Protein AF-A0A6B1CLN8-F1 (afdb_monomer)

Sequence (120 aa):
FGMDFLTSLALGEDPYQLGQISSQLGSARFSRDDEREADSFGVRYAIEAGYDPRGLLRFFEKLKKLEARRRSDLENLFASHPPTGERIRRIERLIDQYGASGGQRYQARFVRETAVLRRK

Mean predicted aligned error: 7.67 Å

Foldseek 3Di:
DVVQLVLCLVLVDDLQSLLVVLQVQLVDADDPVRVLVVLLVLLVVCVVVQHFSCVVLVVLVSVVVVCVVDCPRNVSNCVRPPSDPVSNVSSVVSCVVVVPPDGDNCVVVVCVVSVVVNPD

Structure (mmCIF, N/CA/C/O backbone):
data_AF-A0A6B1CLN8-F1
#
_entry.id   AF-A0A6B1CLN8-F1
#
loop_
_atom_site.group_PDB
_atom_site.id
_atom_site.type_symbol
_atom_site.label_atom_id
_atom_site.label_alt_id
_atom_site.label_comp_id
_atom_site.label_asym_id
_atom_site.label_entity_id
_atom_site.label_seq_id
_atom_site.pdbx_PDB_ins_code
_atom_site.Cartn_x
_atom_site.Cartn_y
_atom_site.Cartn_z
_atom_site.occupancy
_atom_site.B_iso_or_equiv
_atom_site.auth_seq_id
_atom_site.auth_comp_id
_atom_site.auth_asym_id
_atom_site.auth_atom_id
_atom_site.pdbx_PDB_model_num
ATOM 1 N N . PHE A 1 1 ? 5.750 -14.949 -0.152 1.00 51.25 1 PHE A N 1
ATOM 2 C CA . PHE A 1 1 ? 5.994 -13.981 -1.246 1.00 51.25 1 PHE A CA 1
ATOM 3 C C . PHE A 1 1 ? 5.870 -12.532 -0.768 1.00 51.25 1 PHE A C 1
ATOM 5 O O . PHE A 1 1 ? 6.898 -11.898 -0.591 1.00 51.25 1 PHE A O 1
ATOM 12 N N . GLY A 1 2 ? 4.674 -11.984 -0.496 1.00 62.78 2 GLY A N 1
ATOM 13 C CA . GLY A 1 2 ? 4.540 -10.565 -0.098 1.00 62.78 2 GLY A CA 1
ATOM 14 C C . GLY A 1 2 ? 5.017 -10.230 1.326 1.00 62.78 2 GLY A C 1
ATOM 15 O O . GLY A 1 2 ? 5.665 -9.211 1.548 1.00 62.78 2 GLY A O 1
ATOM 16 N N . MET A 1 3 ? 4.741 -11.105 2.298 1.00 71.31 3 MET A N 1
ATOM 17 C CA . MET A 1 3 ? 5.103 -10.867 3.705 1.00 71.31 3 MET A CA 1
ATOM 18 C C . MET A 1 3 ? 6.614 -10.884 3.948 1.00 71.31 3 MET A C 1
ATOM 20 O O . MET A 1 3 ? 7.099 -10.125 4.782 1.00 71.31 3 MET A O 1
ATOM 24 N N . A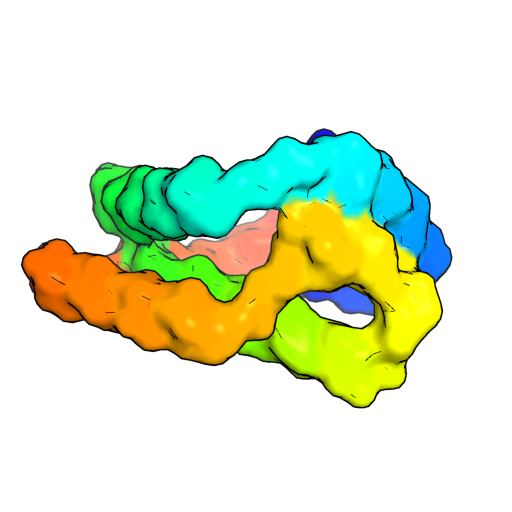SP A 1 4 ? 7.360 -11.686 3.192 1.00 68.25 4 ASP A N 1
ATOM 25 C CA . ASP A 1 4 ? 8.822 -11.778 3.289 1.00 68.25 4 ASP A CA 1
ATOM 26 C C . ASP A 1 4 ? 9.490 -10.480 2.799 1.00 68.25 4 ASP A C 1
ATOM 28 O O . ASP A 1 4 ? 10.430 -9.966 3.410 1.00 68.25 4 ASP A O 1
ATOM 32 N N . PHE A 1 5 ? 8.931 -9.872 1.748 1.00 72.19 5 PHE A N 1
ATOM 33 C CA . PHE A 1 5 ? 9.339 -8.550 1.276 1.00 72.19 5 PHE A CA 1
ATOM 34 C C . PHE A 1 5 ? 9.029 -7.446 2.300 1.00 72.19 5 PHE A C 1
ATOM 36 O O . PHE A 1 5 ? 9.876 -6.613 2.620 1.00 72.19 5 PHE A O 1
ATOM 43 N N . LEU A 1 6 ? 7.812 -7.439 2.855 1.00 72.06 6 LEU A N 1
ATOM 44 C CA . LEU A 1 6 ? 7.419 -6.453 3.869 1.00 72.06 6 LEU A CA 1
ATOM 45 C C . LEU A 1 6 ? 8.263 -6.571 5.138 1.00 72.06 6 LEU A C 1
ATOM 47 O O . LEU A 1 6 ? 8.613 -5.560 5.750 1.00 72.06 6 LEU A O 1
ATOM 51 N N . THR A 1 7 ? 8.603 -7.801 5.504 1.00 73.56 7 THR A N 1
ATOM 52 C CA . THR A 1 7 ? 9.483 -8.111 6.622 1.00 73.56 7 THR A CA 1
ATOM 53 C C . THR A 1 7 ? 10.873 -7.549 6.355 1.00 73.56 7 THR A C 1
ATOM 55 O O . THR A 1 7 ? 11.287 -6.647 7.075 1.00 73.56 7 THR A O 1
ATOM 58 N N . SER A 1 8 ? 11.555 -7.964 5.287 1.00 72.62 8 SER A N 1
ATOM 59 C CA . SER A 1 8 ? 12.910 -7.479 4.968 1.00 72.62 8 SER A CA 1
ATOM 60 C C . SER A 1 8 ? 12.988 -5.946 4.898 1.00 72.62 8 SER A C 1
ATOM 62 O O . SER A 1 8 ? 13.864 -5.330 5.516 1.00 72.62 8 SER A O 1
ATOM 64 N N . LEU A 1 9 ? 11.996 -5.297 4.275 1.00 71.56 9 LEU A N 1
ATOM 65 C CA . LEU A 1 9 ? 11.869 -3.840 4.264 1.00 71.56 9 LEU A CA 1
ATOM 66 C C . LEU A 1 9 ? 11.783 -3.252 5.680 1.00 71.56 9 LEU A C 1
ATOM 68 O O . LEU A 1 9 ? 12.380 -2.214 5.974 1.00 71.56 9 LEU A O 1
ATOM 72 N N . ALA A 1 10 ? 10.996 -3.857 6.562 1.00 73.56 10 ALA A N 1
ATOM 73 C CA . ALA A 1 10 ? 10.722 -3.343 7.895 1.00 73.56 10 ALA A CA 1
ATOM 74 C C . ALA A 1 10 ? 11.851 -3.550 8.913 1.00 73.56 10 ALA A C 1
ATOM 76 O O . ALA A 1 10 ? 11.915 -2.811 9.905 1.00 73.56 10 ALA A O 1
ATOM 77 N N . LEU A 1 11 ? 12.726 -4.524 8.686 1.00 75.25 11 LEU A N 1
ATOM 78 C CA . LEU A 1 11 ? 13.880 -4.790 9.546 1.00 75.25 11 LEU A CA 1
ATOM 79 C C . LEU A 1 11 ? 15.156 -4.142 9.011 1.00 75.25 11 LEU A C 1
ATOM 81 O O . LEU A 1 11 ? 16.078 -3.931 9.789 1.00 75.25 11 LEU A O 1
ATOM 85 N N . GLY A 1 12 ? 15.169 -3.740 7.736 1.00 67.44 12 GLY A N 1
ATOM 86 C CA . GLY A 1 12 ? 16.358 -3.178 7.100 1.00 67.44 12 GLY A CA 1
ATOM 87 C C . GLY A 1 12 ? 17.426 -4.241 6.851 1.00 67.44 12 GLY A C 1
ATOM 88 O O . GLY A 1 12 ? 18.601 -3.952 7.048 1.00 67.44 12 GLY A O 1
ATOM 89 N N . GLU A 1 13 ? 17.001 -5.455 6.482 1.00 66.94 13 GLU A N 1
ATOM 90 C CA . GLU A 1 13 ? 17.886 -6.612 6.284 1.00 66.94 13 GLU A CA 1
ATOM 91 C C . GLU A 1 13 ? 18.814 -6.480 5.065 1.00 66.94 13 GLU A C 1
ATOM 93 O O . GLU A 1 13 ? 18.710 -5.541 4.268 1.00 66.94 13 GLU A O 1
ATOM 98 N N . ASP A 1 14 ? 19.722 -7.457 4.948 1.00 64.00 14 ASP A N 1
ATOM 99 C CA . ASP A 1 14 ? 20.753 -7.578 3.920 1.00 64.00 14 ASP A CA 1
ATOM 100 C C . ASP A 1 14 ? 20.189 -7.360 2.492 1.00 64.00 14 ASP A C 1
ATOM 102 O O . ASP A 1 14 ? 19.274 -8.074 2.058 1.00 64.00 14 ASP A O 1
ATOM 106 N N . PRO A 1 15 ? 20.750 -6.402 1.733 1.00 60.59 15 PRO A N 1
ATOM 107 C CA . PRO A 1 15 ? 20.416 -6.134 0.335 1.00 60.59 15 PRO A CA 1
ATOM 108 C C . PRO A 1 15 ? 20.376 -7.372 -0.575 1.00 60.59 15 PRO A C 1
ATOM 110 O O . PRO A 1 15 ? 19.574 -7.412 -1.509 1.00 60.59 15 PRO A O 1
ATOM 113 N N . TYR A 1 16 ? 21.179 -8.402 -0.293 1.00 64.19 16 TYR A N 1
ATOM 114 C CA . TYR A 1 16 ? 21.194 -9.637 -1.079 1.00 64.19 16 TYR A CA 1
ATOM 115 C C . TYR A 1 16 ? 19.869 -10.416 -0.994 1.00 64.19 16 TYR A C 1
ATOM 117 O O . TYR A 1 16 ? 19.375 -10.930 -2.000 1.00 64.19 16 TYR A O 1
ATOM 125 N N . GLN A 1 17 ? 19.240 -10.460 0.186 1.00 67.06 17 GLN A N 1
ATOM 126 C CA . GLN A 1 17 ? 17.947 -11.131 0.369 1.00 67.06 17 GLN A CA 1
ATOM 127 C C . GLN A 1 17 ? 16.804 -10.349 -0.288 1.00 67.06 17 GLN A C 1
ATOM 129 O O . GLN A 1 17 ? 15.922 -10.941 -0.916 1.00 67.06 17 GLN A O 1
ATOM 134 N N . LEU A 1 18 ? 16.861 -9.013 -0.219 1.00 68.62 18 LEU A N 1
ATOM 135 C CA . LEU A 1 18 ? 15.946 -8.137 -0.954 1.00 68.62 18 LEU A CA 1
ATOM 136 C C . LEU A 1 18 ? 16.041 -8.368 -2.471 1.00 68.62 18 LEU A C 1
ATOM 138 O O . LEU A 1 18 ? 15.006 -8.391 -3.135 1.00 68.62 18 LEU A O 1
ATOM 142 N N . GLY A 1 19 ? 17.246 -8.614 -2.996 1.00 69.31 19 GLY A N 1
ATOM 143 C CA . GLY A 1 19 ? 17.495 -8.945 -4.403 1.00 69.31 19 GLY A CA 1
ATOM 144 C C . GLY A 1 19 ? 16.859 -10.254 -4.880 1.00 69.31 19 GLY A C 1
ATOM 145 O O . GLY A 1 19 ? 16.297 -10.329 -5.973 1.00 69.31 19 GLY A O 1
ATOM 146 N N . GLN A 1 20 ? 16.884 -11.304 -4.059 1.00 69.56 20 GLN A N 1
ATOM 147 C CA . GLN A 1 20 ? 16.256 -12.574 -4.438 1.00 69.56 20 GLN A CA 1
ATOM 148 C C . GLN A 1 20 ? 14.727 -12.463 -4.471 1.00 69.56 20 GLN A C 1
ATOM 150 O O . GLN A 1 20 ? 14.091 -12.926 -5.419 1.00 69.56 20 GLN A O 1
ATOM 155 N N . ILE A 1 21 ? 14.131 -11.792 -3.484 1.00 68.38 21 ILE A N 1
ATOM 156 C CA . ILE A 1 21 ? 12.679 -11.576 -3.432 1.00 68.38 21 ILE A CA 1
ATOM 157 C C . ILE A 1 21 ? 12.234 -10.632 -4.561 1.00 68.38 21 ILE A C 1
ATOM 159 O O . ILE A 1 21 ? 11.210 -10.878 -5.202 1.00 68.38 21 ILE A O 1
ATOM 163 N N . SER A 1 22 ? 13.024 -9.592 -4.856 1.00 64.31 22 SER A N 1
ATOM 164 C CA . SER A 1 22 ? 12.760 -8.654 -5.954 1.00 64.31 22 SER A CA 1
ATOM 165 C C . SER A 1 22 ? 12.785 -9.349 -7.317 1.00 64.31 22 SER A C 1
ATOM 167 O O . SER A 1 22 ? 11.932 -9.060 -8.150 1.00 64.31 22 SER A O 1
ATOM 169 N N . SE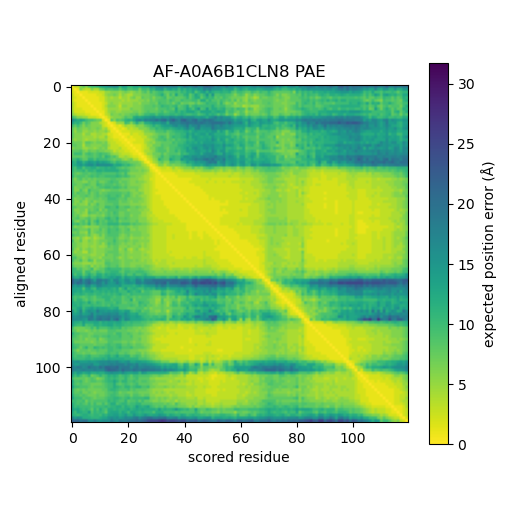R A 1 23 ? 13.693 -10.308 -7.531 1.00 68.50 23 SER A N 1
ATOM 170 C CA . SER A 1 23 ? 13.764 -11.086 -8.776 1.00 68.50 23 SER A CA 1
ATOM 171 C C . SER A 1 23 ? 12.517 -11.947 -9.017 1.00 68.50 23 SER A C 1
ATOM 173 O O . SER A 1 23 ? 12.022 -12.019 -10.141 1.00 68.50 23 SER A O 1
ATOM 175 N N . GLN A 1 24 ? 11.955 -12.539 -7.957 1.00 66.44 24 GLN A N 1
ATOM 176 C CA . GLN A 1 24 ? 10.730 -13.336 -8.049 1.00 66.44 24 GLN A CA 1
ATOM 177 C C . GLN A 1 24 ? 9.515 -12.446 -8.321 1.00 66.44 24 GLN A C 1
ATOM 179 O O . GLN A 1 24 ? 8.706 -12.762 -9.191 1.00 66.44 24 GLN A O 1
ATOM 184 N N . LEU A 1 25 ? 9.414 -11.301 -7.638 1.00 65.12 25 LEU A N 1
ATOM 185 C CA . LEU A 1 25 ? 8.330 -10.336 -7.845 1.00 65.12 25 LEU A CA 1
ATOM 186 C C . LEU A 1 25 ? 8.410 -9.645 -9.214 1.00 65.12 25 LEU A C 1
ATOM 188 O O . LEU A 1 25 ? 7.386 -9.454 -9.857 1.00 65.12 25 LEU A O 1
ATOM 192 N N . GLY A 1 26 ? 9.615 -9.327 -9.692 1.00 63.81 26 GLY A N 1
ATOM 193 C CA . GLY A 1 26 ? 9.838 -8.689 -10.992 1.00 63.81 26 GLY A CA 1
ATOM 194 C C . GLY A 1 26 ? 9.569 -9.594 -12.200 1.00 63.81 26 GLY A C 1
ATOM 195 O O . GLY A 1 26 ? 9.499 -9.123 -13.331 1.00 63.81 26 GLY A O 1
ATOM 196 N N . SER A 1 27 ? 9.403 -10.902 -11.989 1.00 62.22 27 SER A N 1
ATOM 197 C CA . SER A 1 27 ? 8.995 -11.820 -13.059 1.00 62.22 27 SER A CA 1
ATOM 198 C C . SER A 1 27 ? 7.502 -11.708 -13.406 1.00 62.22 27 SER A C 1
ATOM 200 O O . SER A 1 27 ? 7.097 -12.073 -14.511 1.00 62.22 27 SER A O 1
ATOM 202 N N . ALA A 1 28 ? 6.688 -11.158 -12.497 1.00 62.78 28 ALA A N 1
ATOM 203 C CA . ALA A 1 28 ? 5.270 -10.915 -12.715 1.00 62.78 28 ALA A CA 1
ATOM 204 C C . ALA A 1 28 ? 5.062 -9.511 -13.308 1.00 62.78 28 ALA A C 1
ATOM 206 O O . ALA A 1 28 ? 5.302 -8.496 -12.656 1.00 62.78 28 ALA A O 1
ATOM 207 N N . ARG A 1 29 ? 4.619 -9.442 -14.568 1.00 63.19 29 ARG A N 1
ATOM 208 C CA . ARG A 1 29 ? 4.265 -8.175 -15.223 1.00 63.19 29 ARG A CA 1
ATOM 209 C C . ARG A 1 29 ? 2.800 -7.859 -14.961 1.00 63.19 29 ARG A C 1
ATOM 211 O O . ARG A 1 29 ? 1.932 -8.518 -15.523 1.00 63.19 29 ARG A O 1
ATOM 218 N N . PHE A 1 30 ? 2.542 -6.841 -14.151 1.00 73.69 30 PHE A N 1
ATOM 219 C CA . PHE A 1 30 ? 1.198 -6.307 -13.939 1.00 73.69 30 PHE A CA 1
ATOM 220 C C . PHE A 1 30 ? 0.971 -5.074 -14.811 1.00 73.69 30 PHE A C 1
ATOM 222 O O . PHE A 1 30 ? 1.900 -4.315 -15.103 1.00 73.69 30 PHE A O 1
ATOM 229 N N . SER A 1 31 ? -0.266 -4.875 -15.256 1.00 81.00 31 SER A N 1
ATOM 230 C CA . SER A 1 31 ? -0.646 -3.654 -15.953 1.00 81.00 31 SER A CA 1
ATOM 231 C C . SER A 1 31 ? -0.770 -2.486 -14.968 1.00 81.00 31 SER A C 1
ATOM 233 O O . SER A 1 31 ? -0.944 -2.662 -13.762 1.00 81.00 31 SER A O 1
ATOM 235 N N . ARG A 1 32 ? -0.730 -1.254 -15.488 1.00 79.69 32 ARG A N 1
ATOM 236 C CA . ARG A 1 32 ? -0.974 -0.050 -14.673 1.00 79.69 32 ARG A CA 1
ATOM 237 C C . ARG A 1 32 ? -2.374 -0.042 -14.057 1.00 79.69 32 ARG A C 1
ATOM 239 O O . ARG A 1 32 ? -2.571 0.600 -13.030 1.00 79.69 32 ARG A O 1
ATOM 246 N N . ASP A 1 33 ? -3.336 -0.704 -14.692 1.00 83.75 33 ASP A N 1
ATOM 247 C CA . ASP A 1 33 ? -4.700 -0.796 -14.179 1.00 83.75 33 ASP A CA 1
ATOM 248 C C . ASP A 1 33 ? -4.789 -1.787 -13.017 1.00 83.75 33 ASP A C 1
ATOM 250 O O . ASP A 1 33 ? -5.390 -1.445 -11.999 1.00 83.75 33 ASP A O 1
ATOM 254 N N . ASP A 1 34 ? -4.070 -2.912 -13.089 1.00 86.25 34 ASP A N 1
ATOM 255 C CA . ASP A 1 34 ? -3.967 -3.870 -11.978 1.00 86.25 34 ASP A CA 1
ATOM 256 C C . ASP A 1 34 ? -3.357 -3.206 -10.733 1.00 86.25 34 ASP A C 1
ATOM 258 O O . ASP A 1 34 ? -3.846 -3.375 -9.617 1.00 86.25 34 ASP A O 1
ATOM 262 N N . GLU A 1 35 ? -2.313 -2.387 -10.908 1.00 83.56 35 GLU A N 1
ATOM 263 C CA . GLU A 1 35 ? -1.704 -1.650 -9.793 1.00 83.56 35 GLU A CA 1
ATOM 264 C C . GLU A 1 35 ? -2.667 -0.635 -9.166 1.00 83.56 35 GLU A C 1
ATOM 266 O O . GLU A 1 35 ? -2.724 -0.498 -7.942 1.00 83.56 35 GLU A O 1
ATOM 271 N N . ARG A 1 36 ? -3.440 0.079 -9.994 1.00 86.94 36 ARG A N 1
ATOM 272 C CA . ARG A 1 36 ? -4.425 1.070 -9.534 1.00 86.94 36 ARG A CA 1
ATOM 273 C C . ARG A 1 36 ? -5.569 0.423 -8.775 1.00 86.94 36 ARG A C 1
ATOM 275 O O . ARG A 1 36 ? -6.064 1.026 -7.818 1.00 86.94 36 ARG A O 1
ATOM 282 N N . GLU A 1 37 ? -6.009 -0.743 -9.232 1.00 90.44 37 GLU A N 1
ATOM 283 C CA . GLU A 1 37 ? -7.037 -1.541 -8.582 1.00 90.44 37 GLU A CA 1
ATOM 284 C C . GLU A 1 37 ? -6.522 -2.091 -7.247 1.00 90.44 37 GLU A C 1
ATOM 286 O O . GLU A 1 37 ? -7.173 -1.907 -6.215 1.00 90.44 37 GLU A O 1
ATOM 291 N N . ALA A 1 38 ? -5.308 -2.648 -7.232 1.00 89.12 38 ALA A N 1
ATOM 292 C CA . ALA A 1 38 ? -4.655 -3.123 -6.017 1.00 89.12 38 ALA A CA 1
ATOM 293 C C . ALA A 1 38 ? -4.482 -2.008 -4.971 1.00 89.12 38 ALA A C 1
ATOM 295 O O . ALA A 1 38 ? -4.777 -2.222 -3.796 1.00 89.12 38 ALA A O 1
ATOM 296 N N . ASP A 1 39 ? -4.071 -0.802 -5.380 1.00 90.50 39 ASP A N 1
ATOM 297 C CA . ASP A 1 39 ? -3.962 0.353 -4.479 1.00 90.50 39 ASP A CA 1
ATOM 298 C C . ASP A 1 39 ? -5.330 0.756 -3.905 1.00 90.50 39 ASP A C 1
ATOM 300 O O . ASP A 1 39 ? -5.454 1.036 -2.710 1.00 90.50 39 ASP A O 1
ATOM 304 N N . SER A 1 40 ? -6.373 0.756 -4.741 1.00 93.06 40 SER A N 1
ATOM 305 C CA . SER A 1 40 ? -7.742 1.073 -4.324 1.00 93.06 40 SER A CA 1
ATOM 306 C C . SER A 1 40 ? -8.285 0.080 -3.302 1.00 93.06 40 SER A C 1
ATOM 308 O O . SER A 1 40 ? -8.796 0.498 -2.258 1.00 93.06 40 SER A O 1
ATOM 310 N N . PHE A 1 41 ? -8.143 -1.220 -3.562 1.00 94.75 41 PHE A N 1
ATOM 311 C CA . PHE A 1 41 ? -8.550 -2.251 -2.613 1.00 94.75 41 PHE A CA 1
ATOM 312 C C . PHE A 1 41 ? -7.676 -2.259 -1.361 1.00 94.75 41 PHE A C 1
ATOM 314 O O . PHE A 1 41 ? -8.203 -2.396 -0.263 1.00 94.75 41 PHE A O 1
ATOM 321 N N . GLY A 1 42 ? -6.368 -2.027 -1.486 1.00 92.00 42 GLY A N 1
ATOM 322 C CA . GLY A 1 42 ? -5.457 -1.938 -0.346 1.00 92.00 42 GLY A CA 1
ATOM 323 C C . GLY A 1 42 ? -5.855 -0.840 0.645 1.00 92.00 42 GLY A C 1
ATOM 324 O O . GLY A 1 42 ? -5.899 -1.089 1.851 1.00 92.00 42 GLY A O 1
ATOM 325 N N . VAL A 1 43 ? -6.207 0.354 0.150 1.00 93.56 43 VAL A N 1
ATOM 326 C CA . VAL A 1 43 ? -6.730 1.445 0.994 1.00 93.56 43 VAL A CA 1
ATOM 327 C C . VAL A 1 43 ? -8.044 1.038 1.653 1.00 93.56 43 VAL A C 1
ATOM 329 O O . VAL A 1 43 ? -8.191 1.189 2.866 1.00 93.56 43 VAL A O 1
ATOM 332 N N . ARG A 1 44 ? -8.980 0.491 0.872 1.00 93.25 44 ARG A N 1
ATOM 333 C CA . ARG A 1 44 ? -10.291 0.069 1.370 1.00 93.25 44 ARG A CA 1
ATOM 334 C C . ARG A 1 44 ? -10.169 -0.982 2.477 1.00 93.25 44 ARG A C 1
ATOM 336 O O . ARG A 1 44 ? -10.739 -0.796 3.546 1.00 93.25 44 ARG A O 1
ATOM 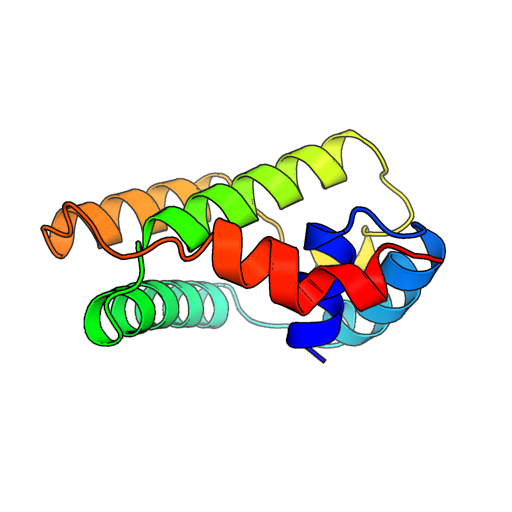343 N N . TYR A 1 45 ? -9.380 -2.031 2.261 1.00 94.81 45 TYR A N 1
ATOM 344 C CA . TYR A 1 45 ? -9.180 -3.098 3.242 1.00 94.81 45 TYR A CA 1
ATOM 345 C C . TYR A 1 45 ? -8.489 -2.600 4.507 1.00 94.81 45 TYR A C 1
ATOM 347 O O . TYR A 1 45 ? -8.852 -3.025 5.601 1.00 94.81 45 TYR A O 1
ATOM 355 N N . ALA A 1 46 ? -7.524 -1.681 4.390 1.00 93.81 46 ALA A N 1
ATOM 356 C CA . ALA A 1 46 ? -6.899 -1.079 5.563 1.00 93.81 46 ALA A CA 1
ATOM 357 C C . ALA A 1 46 ? -7.935 -0.348 6.430 1.00 93.81 46 ALA A C 1
ATOM 359 O O . ALA A 1 46 ? -7.960 -0.551 7.642 1.00 93.81 46 ALA A O 1
ATOM 360 N N . ILE A 1 47 ? -8.815 0.439 5.805 1.00 93.25 47 ILE A N 1
ATOM 361 C CA . ILE A 1 47 ? -9.892 1.161 6.494 1.00 93.25 47 ILE A CA 1
ATOM 362 C C . ILE A 1 47 ? -10.874 0.180 7.141 1.00 93.25 47 ILE A C 1
ATOM 364 O O . ILE A 1 47 ? -11.134 0.282 8.339 1.00 93.25 47 ILE A O 1
ATOM 368 N N . GLU A 1 48 ? -11.390 -0.784 6.374 1.00 92.62 48 GLU A N 1
ATOM 369 C CA . GLU A 1 48 ? -12.382 -1.760 6.848 1.00 92.62 48 GLU A CA 1
ATOM 370 C C . GLU A 1 48 ? -11.848 -2.617 8.007 1.00 92.62 48 GLU A C 1
ATOM 372 O O . GLU A 1 48 ? -12.588 -2.942 8.933 1.00 92.62 48 GLU A O 1
ATOM 377 N N . ALA A 1 49 ? -10.550 -2.928 8.009 1.00 93.62 49 ALA A N 1
ATOM 378 C CA . ALA A 1 49 ? -9.895 -3.667 9.086 1.00 93.62 49 ALA A CA 1
ATOM 379 C C . ALA A 1 49 ? -9.422 -2.781 10.263 1.00 93.62 49 ALA A C 1
ATOM 381 O O . ALA A 1 49 ? -8.793 -3.285 11.195 1.00 93.62 49 ALA A O 1
ATOM 382 N N . GLY A 1 50 ? -9.699 -1.471 10.249 1.00 93.19 50 GLY A N 1
ATOM 383 C CA . GLY A 1 50 ? -9.354 -0.541 11.332 1.00 93.19 50 GLY A CA 1
ATOM 384 C C . GLY A 1 50 ? -7.876 -0.128 11.393 1.00 93.19 50 GLY A C 1
ATOM 385 O O . GLY A 1 50 ? -7.427 0.438 12.398 1.00 93.19 50 GLY A O 1
ATOM 386 N N . TYR A 1 51 ? -7.104 -0.392 10.338 1.00 93.62 51 TYR A N 1
ATOM 387 C CA . TYR A 1 51 ? -5.724 0.069 10.189 1.00 93.62 51 TYR A CA 1
ATOM 388 C C . TYR A 1 51 ? -5.667 1.505 9.659 1.00 93.62 51 TYR A C 1
ATOM 390 O O . TYR A 1 51 ? -6.554 1.968 8.953 1.00 93.62 51 TYR A O 1
ATOM 398 N N . ASP A 1 52 ? -4.581 2.220 9.969 1.00 93.75 52 ASP A N 1
ATOM 399 C CA . ASP A 1 52 ? -4.308 3.531 9.362 1.00 93.75 52 ASP A CA 1
ATOM 400 C C . ASP A 1 52 ? -3.953 3.367 7.867 1.00 93.75 52 ASP A C 1
ATOM 402 O O . ASP A 1 52 ? -2.856 2.872 7.565 1.00 93.75 52 ASP A O 1
ATOM 406 N N . PRO A 1 53 ? -4.801 3.821 6.919 1.00 93.62 53 PRO A N 1
ATOM 407 C CA . PRO A 1 53 ? -4.558 3.628 5.488 1.00 93.62 53 PRO A CA 1
ATOM 408 C C . PRO A 1 53 ? -3.350 4.422 4.977 1.00 93.62 53 PRO A C 1
ATOM 410 O O . PRO A 1 53 ? -2.755 4.067 3.958 1.00 93.62 53 PRO A O 1
ATOM 413 N N . ARG A 1 54 ? -2.884 5.433 5.730 1.00 92.12 54 ARG A N 1
ATOM 414 C CA . ARG A 1 54 ? -1.631 6.152 5.432 1.00 92.12 54 ARG A CA 1
ATOM 415 C C . ARG A 1 54 ? -0.400 5.250 5.576 1.00 92.12 54 ARG A C 1
ATOM 417 O O . ARG A 1 54 ? 0.706 5.649 5.214 1.00 92.12 54 ARG A O 1
ATOM 424 N N . GLY A 1 55 ? -0.557 4.024 6.085 1.00 90.44 55 GLY A N 1
ATOM 425 C CA . GLY A 1 55 ? 0.468 2.982 6.024 1.00 90.44 55 GLY A CA 1
ATOM 426 C C . GLY A 1 55 ? 0.956 2.707 4.604 1.00 90.44 55 GLY A C 1
ATOM 427 O O . GLY A 1 55 ? 2.164 2.573 4.410 1.00 90.44 55 GLY A O 1
ATOM 428 N N . LEU A 1 56 ? 0.050 2.715 3.622 1.00 88.69 56 LEU A N 1
ATOM 429 C CA . LEU A 1 56 ? 0.397 2.466 2.226 1.00 88.69 56 LEU A CA 1
ATOM 430 C C . LEU A 1 56 ? 1.231 3.616 1.629 1.00 88.69 56 LEU A C 1
ATOM 432 O O . LEU A 1 56 ? 2.213 3.363 0.935 1.00 88.69 56 LEU A O 1
ATOM 436 N N . LEU A 1 57 ? 0.935 4.872 1.994 1.00 89.56 57 LEU A N 1
ATOM 437 C CA . LEU A 1 57 ? 1.758 6.034 1.621 1.00 89.56 57 LEU A CA 1
ATOM 438 C C . LEU A 1 57 ? 3.190 5.903 2.146 1.00 89.56 57 LEU A C 1
ATOM 440 O O . LEU A 1 57 ? 4.151 5.971 1.381 1.00 89.56 57 LEU A O 1
ATOM 444 N N . ARG A 1 58 ? 3.337 5.629 3.449 1.00 88.44 58 ARG A N 1
ATOM 445 C CA . ARG A 1 58 ? 4.654 5.457 4.086 1.00 88.44 58 ARG A CA 1
ATOM 446 C C . ARG A 1 58 ? 5.455 4.316 3.463 1.00 88.44 58 ARG A C 1
ATOM 448 O O . ARG A 1 58 ? 6.681 4.393 3.390 1.00 88.44 58 ARG A O 1
ATOM 455 N N . PHE A 1 59 ? 4.776 3.253 3.040 1.00 85.94 59 PHE A N 1
ATOM 456 C CA . PHE A 1 59 ? 5.400 2.144 2.331 1.00 85.94 59 PHE A CA 1
ATOM 457 C C . PHE A 1 59 ? 5.998 2.604 0.992 1.00 85.94 59 PHE A C 1
ATOM 459 O O . PHE A 1 59 ? 7.200 2.425 0.785 1.00 85.94 59 PHE A O 1
ATOM 466 N N . PHE A 1 60 ? 5.223 3.281 0.137 1.00 85.38 60 PHE A N 1
ATOM 467 C CA . PHE A 1 60 ? 5.726 3.797 -1.143 1.00 85.38 60 PHE A CA 1
ATOM 468 C C . PHE A 1 60 ? 6.831 4.845 -0.981 1.00 85.38 60 PHE A C 1
ATOM 470 O O . PHE A 1 60 ? 7.818 4.819 -1.716 1.00 85.38 60 PHE A O 1
ATOM 477 N N . GLU A 1 61 ? 6.736 5.726 0.015 1.00 85.31 61 GLU A N 1
ATOM 478 C CA . GLU A 1 61 ? 7.817 6.663 0.341 1.00 85.31 61 GLU A CA 1
ATOM 479 C C . GLU A 1 61 ? 9.113 5.944 0.727 1.00 85.31 61 GLU A C 1
ATOM 481 O O . GLU A 1 61 ? 10.208 6.382 0.363 1.00 85.31 61 GLU A O 1
ATOM 486 N N . LYS A 1 62 ? 9.008 4.837 1.472 1.00 80.50 62 LYS A N 1
ATOM 487 C CA . LYS A 1 62 ? 10.167 4.032 1.857 1.00 80.50 62 LYS A CA 1
ATOM 488 C C . LYS A 1 62 ? 10.779 3.328 0.648 1.00 80.50 62 LYS A C 1
ATOM 490 O O . LYS A 1 62 ? 12.001 3.338 0.527 1.00 80.50 62 LYS A O 1
ATOM 495 N N . LEU A 1 63 ? 9.960 2.803 -0.267 1.00 77.00 63 LEU A N 1
ATOM 496 C CA . LEU A 1 63 ? 10.432 2.239 -1.536 1.00 77.00 63 LEU A CA 1
ATOM 497 C C . LEU A 1 63 ? 11.167 3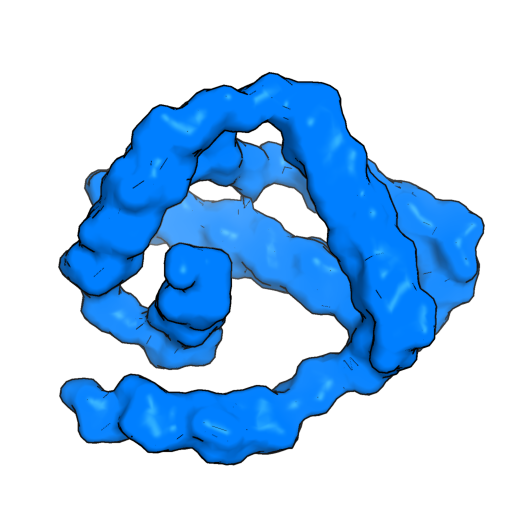.279 -2.389 1.00 77.00 63 LEU A C 1
ATOM 499 O O . LEU A 1 63 ? 12.298 3.034 -2.796 1.00 77.00 63 LEU A O 1
ATOM 503 N N . LYS A 1 64 ? 10.593 4.475 -2.556 1.00 78.31 64 LYS A N 1
ATOM 504 C CA . LYS A 1 64 ? 11.232 5.587 -3.278 1.00 78.31 64 LYS A CA 1
ATOM 505 C C . LYS A 1 64 ? 12.585 5.983 -2.667 1.00 78.31 64 LYS A C 1
ATOM 507 O O . LYS A 1 64 ? 13.537 6.298 -3.375 1.00 78.31 64 LYS A O 1
ATOM 512 N N . LYS A 1 65 ? 12.703 5.958 -1.333 1.00 78.50 65 LYS A N 1
ATOM 513 C CA . LYS A 1 65 ? 13.980 6.209 -0.636 1.00 78.50 65 LYS A CA 1
ATOM 514 C C . LYS A 1 65 ? 15.007 5.098 -0.862 1.00 78.50 65 LYS A C 1
ATOM 516 O O . LYS A 1 65 ? 16.201 5.389 -0.858 1.00 78.50 65 LYS A O 1
ATOM 521 N N . LEU A 1 66 ? 14.569 3.849 -1.013 1.00 72.81 66 LEU A N 1
ATOM 522 C CA . LEU A 1 66 ? 15.456 2.724 -1.308 1.00 72.81 66 LEU A CA 1
ATOM 523 C C . LEU A 1 66 ? 15.961 2.759 -2.750 1.00 72.81 66 LEU A C 1
ATOM 525 O O . LEU A 1 66 ? 17.162 2.602 -2.955 1.00 72.81 66 LEU A O 1
ATOM 529 N N . 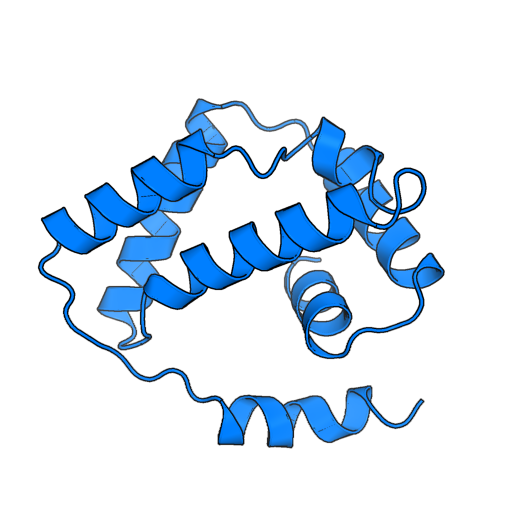GLU A 1 67 ? 15.084 3.066 -3.708 1.00 69.75 67 GLU A N 1
ATOM 530 C CA . GLU A 1 67 ? 15.436 3.291 -5.117 1.00 69.75 67 GLU A CA 1
ATOM 531 C C . GLU A 1 67 ? 16.557 4.329 -5.261 1.00 69.75 67 GLU A C 1
ATOM 533 O O . GLU A 1 67 ? 17.565 4.089 -5.922 1.00 69.75 67 GLU A O 1
ATOM 538 N N . ALA A 1 68 ? 16.440 5.456 -4.553 1.00 70.06 68 ALA A N 1
ATOM 539 C CA . ALA A 1 68 ? 17.447 6.515 -4.584 1.00 70.06 68 ALA A CA 1
ATOM 540 C C . ALA A 1 68 ? 18.815 6.094 -4.012 1.00 70.06 68 ALA A C 1
ATOM 542 O O . ALA A 1 68 ? 19.829 6.713 -4.333 1.00 70.06 68 ALA A O 1
ATOM 543 N N . ARG A 1 69 ? 18.858 5.082 -3.134 1.00 65.81 69 ARG A N 1
ATOM 544 C CA . ARG A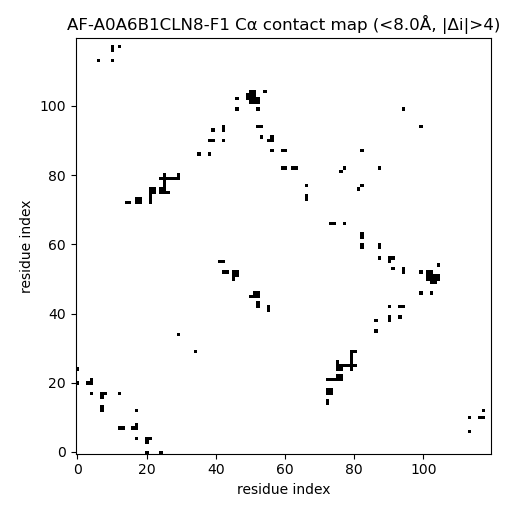 1 69 ? 20.075 4.674 -2.416 1.00 65.81 69 ARG A CA 1
ATOM 545 C C . ARG A 1 69 ? 20.832 3.536 -3.093 1.00 65.81 69 ARG A C 1
ATOM 547 O O . ARG A 1 69 ? 22.043 3.464 -2.898 1.00 65.81 69 ARG A O 1
ATOM 554 N N . ARG A 1 70 ? 20.166 2.638 -3.828 1.00 60.56 70 ARG A N 1
ATOM 555 C CA . ARG A 1 70 ? 20.799 1.449 -4.432 1.00 60.56 70 ARG A CA 1
ATOM 556 C C . ARG A 1 70 ? 20.073 1.034 -5.709 1.00 60.56 70 ARG A C 1
ATOM 558 O O . ARG A 1 70 ? 18.956 0.533 -5.638 1.00 60.56 70 ARG A O 1
ATOM 565 N N . ARG A 1 71 ? 20.725 1.222 -6.863 1.00 56.28 71 ARG A N 1
ATOM 566 C CA . ARG A 1 71 ? 20.154 0.872 -8.175 1.00 56.28 71 ARG A CA 1
ATOM 567 C C . ARG A 1 71 ? 20.109 -0.645 -8.426 1.00 56.28 71 ARG A C 1
ATOM 569 O O . ARG A 1 71 ? 19.124 -1.102 -8.976 1.00 56.28 71 ARG A O 1
ATOM 576 N N . SER A 1 72 ? 21.081 -1.430 -7.948 1.00 62.44 72 SER A N 1
ATOM 577 C CA . SER A 1 72 ? 21.253 -2.837 -8.367 1.00 62.44 72 SER A CA 1
ATOM 578 C C . SER A 1 72 ? 20.247 -3.843 -7.788 1.00 62.44 72 SER A C 1
ATOM 580 O O . SER A 1 72 ? 19.751 -4.702 -8.508 1.00 62.44 72 SER A O 1
ATOM 582 N N . ASP A 1 73 ? 19.936 -3.780 -6.490 1.00 59.97 73 ASP A N 1
ATOM 583 C CA . ASP A 1 73 ? 19.299 -4.929 -5.808 1.00 59.97 73 ASP A CA 1
ATOM 584 C C . ASP A 1 73 ? 17.761 -4.919 -5.921 1.00 59.97 73 ASP A C 1
ATOM 586 O O . ASP A 1 73 ? 17.082 -5.922 -5.701 1.00 59.97 73 ASP A O 1
ATOM 590 N N . LEU A 1 74 ? 17.183 -3.775 -6.290 1.00 65.19 74 LEU A N 1
ATOM 591 C CA . LEU A 1 74 ? 15.736 -3.584 -6.426 1.00 65.19 74 LEU A CA 1
ATOM 592 C C . LEU A 1 74 ? 15.314 -3.240 -7.859 1.00 65.19 74 LEU A C 1
ATOM 594 O O . LEU A 1 74 ? 14.131 -3.021 -8.107 1.00 65.19 74 LEU A O 1
ATOM 598 N N . GLU A 1 75 ? 16.258 -3.231 -8.802 1.00 66.31 75 GLU A N 1
ATOM 599 C CA . GLU A 1 75 ? 16.048 -2.825 -10.195 1.00 66.31 75 GLU A CA 1
ATOM 600 C C . GLU A 1 75 ? 14.922 -3.629 -10.862 1.00 66.31 75 GLU A C 1
ATOM 602 O O . GLU A 1 75 ? 14.034 -3.049 -11.477 1.00 66.31 75 GLU A O 1
ATOM 607 N N . ASN A 1 76 ? 14.869 -4.947 -10.643 1.00 66.19 76 ASN A N 1
ATOM 608 C CA . ASN A 1 76 ? 13.825 -5.817 -11.204 1.00 66.19 76 ASN A CA 1
ATOM 609 C C . ASN A 1 76 ? 12.432 -5.580 -10.596 1.00 66.19 76 ASN A C 1
ATOM 611 O O . ASN A 1 76 ? 11.421 -5.640 -11.303 1.00 66.19 76 ASN A O 1
ATOM 615 N N . LEU A 1 77 ? 12.369 -5.287 -9.292 1.00 67.31 77 LEU A N 1
ATOM 616 C CA . LEU A 1 77 ? 11.112 -4.956 -8.621 1.00 67.31 77 LEU A CA 1
ATOM 617 C C . LEU A 1 77 ? 10.607 -3.592 -9.083 1.00 67.31 77 LEU A C 1
ATOM 619 O O . LEU A 1 77 ? 9.432 -3.468 -9.396 1.00 67.31 77 LEU A O 1
ATOM 623 N N . PHE A 1 78 ? 11.478 -2.586 -9.173 1.00 69.69 78 PHE A N 1
ATOM 624 C CA . PHE A 1 78 ? 11.099 -1.250 -9.633 1.00 69.69 78 PHE A CA 1
ATOM 625 C C . PHE A 1 78 ? 10.811 -1.190 -11.134 1.00 69.69 78 PHE A C 1
ATOM 627 O O . PHE A 1 78 ? 9.965 -0.403 -11.551 1.00 69.69 78 PHE A O 1
ATOM 634 N N . ALA A 1 79 ? 11.436 -2.054 -11.938 1.00 68.25 79 ALA A N 1
ATOM 635 C CA . ALA A 1 79 ? 11.106 -2.210 -13.352 1.00 68.25 79 ALA A CA 1
ATOM 636 C C . ALA A 1 79 ? 9.682 -2.752 -13.567 1.00 68.25 79 ALA A C 1
ATOM 638 O O . ALA A 1 79 ? 9.047 -2.405 -14.562 1.00 68.25 79 ALA A O 1
ATOM 639 N N . SER A 1 80 ? 9.179 -3.575 -12.641 1.00 63.09 80 SER A N 1
ATOM 640 C CA . SER A 1 80 ? 7.856 -4.215 -12.750 1.00 63.09 80 SER A CA 1
ATOM 641 C C . SER A 1 80 ? 6.770 -3.504 -11.939 1.00 63.09 80 SER A C 1
ATOM 643 O O . SER A 1 80 ? 5.617 -3.483 -12.352 1.00 63.09 80 SER A O 1
ATOM 645 N N . HIS A 1 81 ? 7.151 -2.884 -10.820 1.00 65.00 81 HIS A N 1
ATOM 646 C CA . HIS A 1 81 ? 6.297 -2.141 -9.896 1.00 65.00 81 HIS A CA 1
ATOM 647 C C . HIS A 1 81 ? 6.961 -0.823 -9.469 1.00 65.00 81 HIS A C 1
ATOM 649 O O . HIS A 1 81 ? 7.449 -0.698 -8.337 1.00 65.00 81 HIS A O 1
ATOM 655 N N . PRO A 1 82 ? 7.013 0.187 -10.351 1.00 65.81 82 PRO A N 1
ATOM 656 C CA . PRO A 1 82 ? 7.653 1.451 -10.025 1.00 65.81 82 PRO A CA 1
ATOM 657 C C . PRO A 1 82 ? 6.859 2.181 -8.923 1.00 65.81 82 PRO A C 1
ATOM 659 O O . PRO A 1 82 ? 5.658 2.433 -9.089 1.00 65.81 82 PRO A O 1
ATOM 662 N N . PRO A 1 83 ? 7.488 2.579 -7.798 1.00 63.62 83 PRO A N 1
ATOM 663 C CA . PRO A 1 83 ? 6.865 3.459 -6.819 1.00 63.62 83 PRO A CA 1
ATOM 664 C C . PRO A 1 83 ? 6.749 4.859 -7.428 1.00 63.62 83 PRO A C 1
ATOM 666 O O . PRO A 1 83 ? 7.603 5.727 -7.251 1.00 63.62 83 PRO A O 1
ATOM 669 N N . THR A 1 84 ? 5.692 5.098 -8.198 1.00 70.38 84 THR A N 1
ATOM 670 C CA . THR A 1 84 ? 5.527 6.385 -8.867 1.00 70.38 84 THR A CA 1
ATOM 671 C C . THR A 1 84 ? 4.944 7.420 -7.908 1.00 70.38 84 THR A C 1
ATOM 673 O O . THR A 1 84 ? 4.086 7.136 -7.070 1.00 70.38 84 THR A O 1
ATOM 676 N N . GLY A 1 85 ? 5.346 8.681 -8.077 1.00 77.69 85 GLY A N 1
ATOM 677 C CA . GLY A 1 85 ? 4.657 9.793 -7.413 1.00 77.69 85 GLY A CA 1
ATOM 678 C C . GLY A 1 85 ? 3.169 9.885 -7.788 1.00 77.69 85 GLY A C 1
ATOM 679 O O . GLY A 1 85 ? 2.404 10.526 -7.078 1.00 77.69 85 GLY A O 1
ATOM 680 N N . GLU A 1 86 ? 2.746 9.249 -8.885 1.00 82.62 86 GLU A N 1
ATOM 681 C CA . GLU A 1 86 ? 1.338 9.156 -9.278 1.00 82.62 86 GLU A CA 1
ATOM 682 C C . GLU A 1 86 ? 0.541 8.242 -8.342 1.00 82.62 86 GLU A C 1
ATOM 684 O O . GLU A 1 86 ? -0.515 8.669 -7.873 1.00 82.62 86 GLU A O 1
ATOM 689 N N . ARG A 1 87 ? 1.087 7.076 -7.969 1.00 86.06 87 ARG A N 1
ATOM 690 C CA . ARG A 1 87 ? 0.467 6.169 -6.988 1.00 86.06 87 ARG A CA 1
ATOM 691 C C . ARG A 1 87 ? 0.298 6.829 -5.625 1.00 86.06 87 ARG A C 1
ATOM 693 O O . ARG A 1 87 ? -0.794 6.793 -5.068 1.00 86.06 87 ARG A O 1
ATOM 700 N N . ILE A 1 88 ? 1.327 7.528 -5.136 1.00 88.19 88 ILE A N 1
ATOM 701 C CA . ILE A 1 88 ? 1.257 8.291 -3.873 1.00 88.19 88 ILE A CA 1
ATOM 702 C C . ILE A 1 88 ? 0.092 9.294 -3.913 1.00 88.19 88 ILE A C 1
ATOM 704 O O . ILE A 1 88 ? -0.795 9.234 -3.064 1.00 88.19 88 ILE A O 1
ATOM 708 N N . ARG A 1 89 ? 0.017 10.136 -4.954 1.00 89.94 89 ARG A N 1
ATOM 709 C CA . ARG A 1 89 ? -1.078 11.113 -5.119 1.00 89.94 89 ARG A CA 1
ATOM 710 C C . ARG A 1 89 ? -2.452 10.464 -5.286 1.00 89.94 89 ARG A C 1
ATOM 712 O O . ARG A 1 89 ? -3.475 11.063 -4.962 1.00 89.94 89 ARG A O 1
ATOM 719 N N . ARG A 1 90 ? -2.527 9.275 -5.887 1.00 90.62 90 ARG A N 1
ATOM 720 C CA . ARG A 1 90 ? -3.782 8.523 -6.019 1.00 90.62 90 ARG A CA 1
ATOM 721 C C . ARG A 1 90 ? -4.240 8.003 -4.659 1.00 90.62 90 ARG A C 1
ATOM 723 O O . ARG A 1 90 ? -5.409 8.168 -4.332 1.00 90.62 90 ARG A O 1
ATOM 730 N N . ILE A 1 91 ? -3.335 7.428 -3.874 1.00 91.38 91 ILE A N 1
ATOM 731 C CA . ILE A 1 91 ? -3.629 6.912 -2.534 1.00 91.38 91 ILE A CA 1
ATOM 732 C C . ILE A 1 91 ? -4.045 8.047 -1.596 1.00 91.38 91 ILE A C 1
ATOM 734 O O . ILE A 1 91 ? -5.023 7.882 -0.878 1.00 91.38 91 ILE A O 1
ATOM 738 N N . GLU A 1 92 ? -3.375 9.204 -1.640 1.00 91.88 92 GLU A N 1
ATOM 739 C CA . GLU A 1 92 ? -3.793 10.404 -0.893 1.00 91.88 92 GLU A CA 1
ATOM 740 C C . GLU A 1 92 ? -5.246 10.771 -1.213 1.00 91.88 92 GLU A C 1
ATOM 742 O O . GLU A 1 92 ? -6.084 10.813 -0.316 1.00 91.88 92 GLU A O 1
ATOM 747 N N . ARG A 1 93 ? -5.578 10.900 -2.506 1.00 92.56 93 ARG A N 1
ATOM 748 C CA . ARG A 1 93 ? -6.951 11.187 -2.947 1.00 92.56 93 ARG A CA 1
ATOM 749 C C . ARG A 1 93 ? -7.956 10.129 -2.497 1.00 92.56 93 ARG A C 1
ATOM 751 O O . ARG A 1 93 ? -9.068 10.486 -2.133 1.00 92.56 93 ARG A O 1
ATOM 758 N N . LEU A 1 94 ? -7.598 8.845 -2.535 1.00 92.38 94 LEU A N 1
ATOM 759 C CA . LEU A 1 94 ? -8.474 7.765 -2.071 1.00 92.38 94 LEU A CA 1
ATOM 760 C C . LEU A 1 94 ? -8.741 7.883 -0.567 1.00 92.38 94 LEU A C 1
ATOM 762 O O . LEU A 1 94 ? -9.889 7.808 -0.146 1.00 92.38 94 LEU A O 1
ATOM 766 N N . ILE A 1 95 ? -7.701 8.104 0.238 1.00 91.88 95 ILE A N 1
ATOM 767 C CA . ILE A 1 95 ? -7.828 8.281 1.692 1.00 91.88 95 ILE A CA 1
ATOM 768 C C . ILE A 1 95 ? -8.746 9.465 2.014 1.00 91.88 95 ILE A C 1
ATOM 770 O O . ILE A 1 95 ? -9.624 9.334 2.870 1.00 91.88 95 ILE A O 1
ATOM 774 N N . ASP A 1 96 ? -8.577 10.581 1.302 1.00 91.25 96 ASP A N 1
ATOM 775 C CA . ASP A 1 96 ? -9.412 11.773 1.462 1.00 91.25 96 ASP A CA 1
ATOM 776 C C . ASP A 1 96 ? -10.869 11.505 1.055 1.00 91.25 96 ASP A C 1
ATOM 778 O O . ASP A 1 96 ? -11.789 11.887 1.776 1.00 91.25 96 ASP A O 1
ATOM 782 N N . GLN A 1 97 ? -11.095 10.789 -0.054 1.00 89.81 97 GLN A N 1
ATOM 783 C CA . GLN A 1 97 ? -12.435 10.395 -0.514 1.00 89.81 97 GLN A CA 1
ATOM 784 C C . GLN A 1 97 ? -13.178 9.523 0.499 1.00 89.81 97 GLN A C 1
ATOM 786 O O . GLN A 1 97 ? -14.379 9.696 0.688 1.00 89.81 97 GLN A O 1
ATOM 791 N N . TYR A 1 98 ? -12.478 8.608 1.170 1.00 87.62 98 TYR A N 1
ATOM 792 C CA . TYR A 1 98 ? -13.073 7.787 2.226 1.00 87.62 98 TYR A CA 1
ATOM 793 C C . TYR A 1 98 ? -13.282 8.551 3.545 1.00 87.62 98 TYR A C 1
ATOM 795 O O . TYR A 1 98 ? -13.817 7.979 4.493 1.00 87.62 98 TYR A O 1
ATOM 803 N N . GLY A 1 99 ? -12.842 9.813 3.652 1.00 83.31 99 GLY A N 1
ATOM 804 C CA . GLY A 1 99 ? -12.903 10.582 4.898 1.00 83.31 99 GLY A CA 1
ATOM 805 C C . GLY A 1 99 ? -12.101 9.941 6.036 1.00 83.31 99 GLY A C 1
ATOM 806 O O . GLY A 1 99 ? -12.383 10.175 7.213 1.00 83.31 99 GLY A O 1
ATOM 807 N N . ALA A 1 100 ? -11.119 9.096 5.705 1.00 79.88 100 ALA A N 1
ATOM 808 C CA . ALA A 1 100 ? -10.413 8.281 6.681 1.00 79.88 100 ALA A CA 1
ATOM 809 C C . ALA A 1 100 ? -9.406 9.134 7.471 1.00 79.88 100 ALA A C 1
ATOM 811 O O . ALA A 1 100 ? -8.281 9.419 7.040 1.00 79.88 100 ALA A O 1
ATOM 812 N N . SER A 1 101 ? -9.800 9.543 8.673 1.00 69.44 101 SER A N 1
ATOM 813 C CA . SER A 1 101 ? -9.000 10.400 9.556 1.00 69.44 101 SER A CA 1
ATOM 814 C C . SER A 1 101 ? -8.074 9.631 10.506 1.00 69.44 101 SER A C 1
ATOM 816 O O . SER A 1 101 ? -7.268 10.249 11.199 1.00 69.44 101 SER A O 1
ATOM 818 N N . GLY A 1 102 ? -8.118 8.294 10.526 1.00 74.12 102 GLY A N 1
ATOM 819 C CA . GLY A 1 102 ? -7.320 7.517 11.472 1.00 74.12 102 GLY A CA 1
ATOM 820 C C . GLY A 1 102 ? -7.358 6.007 11.262 1.00 74.12 102 GLY A C 1
ATOM 821 O O . GLY A 1 102 ? -7.780 5.513 10.223 1.00 74.12 102 GLY A O 1
ATOM 822 N N . GLY A 1 103 ? -6.852 5.291 12.262 1.00 86.75 103 GLY A N 1
ATOM 823 C CA . GLY A 1 103 ? -6.708 3.840 12.280 1.00 86.75 103 GLY A CA 1
ATOM 824 C C . GLY A 1 103 ? -5.497 3.432 13.116 1.00 86.75 103 GLY A C 1
ATOM 825 O O . GLY A 1 103 ? -4.614 4.243 13.418 1.00 86.75 103 GLY A O 1
ATOM 826 N N . GLN A 1 104 ? -5.447 2.176 13.542 1.00 91.62 104 GLN A N 1
ATOM 827 C CA . GLN A 1 104 ? -4.356 1.701 14.384 1.00 91.62 104 GLN A CA 1
ATOM 828 C C . GLN A 1 104 ? -3.126 1.375 13.529 1.00 91.62 104 GLN A C 1
ATOM 830 O O . GLN A 1 104 ? -3.177 0.625 12.557 1.00 91.62 104 GLN A O 1
ATOM 835 N N . ARG A 1 105 ? -1.974 1.941 13.905 1.00 90.62 105 ARG A N 1
ATOM 836 C CA . ARG A 1 105 ? -0.684 1.652 13.250 1.00 90.62 105 ARG A CA 1
ATOM 837 C C . ARG A 1 105 ? -0.017 0.383 13.775 1.00 90.62 105 ARG A C 1
ATOM 839 O O . ARG A 1 105 ? 0.890 -0.130 13.132 1.00 90.62 105 ARG A O 1
ATOM 846 N N . TYR A 1 106 ? -0.396 -0.063 14.974 1.00 89.56 106 TYR A N 1
ATOM 847 C CA . TYR A 1 106 ? 0.178 -1.222 15.668 1.00 89.56 106 TYR A CA 1
ATOM 848 C C . TYR A 1 106 ? 1.714 -1.246 15.734 1.00 89.56 106 TYR A C 1
ATOM 850 O O . TYR A 1 106 ? 2.306 -2.318 15.798 1.00 89.56 106 TYR A O 1
ATOM 858 N N . GLN A 1 107 ? 2.386 -0.089 15.760 1.00 87.38 107 GLN A N 1
ATOM 859 C CA . GLN A 1 107 ? 3.848 -0.027 15.651 1.00 87.38 107 GLN A CA 1
ATOM 860 C C . GLN A 1 107 ? 4.564 -0.804 16.766 1.00 87.38 107 GLN A C 1
ATOM 862 O O . GLN A 1 107 ? 5.476 -1.571 16.477 1.00 87.38 107 GLN A O 1
ATOM 867 N N . ALA A 1 108 ? 4.135 -0.655 18.024 1.00 89.50 108 ALA A N 1
ATOM 868 C CA . ALA A 1 108 ? 4.731 -1.380 19.149 1.00 89.50 108 ALA A CA 1
ATOM 869 C C . ALA A 1 108 ? 4.549 -2.902 19.017 1.00 89.50 108 ALA A C 1
ATOM 871 O O . ALA A 1 108 ? 5.499 -3.658 19.210 1.00 89.50 108 ALA A O 1
ATOM 872 N N . ARG A 1 109 ? 3.346 -3.346 18.620 1.00 88.75 109 ARG A N 1
ATOM 873 C CA . ARG A 1 109 ? 3.063 -4.757 18.322 1.00 88.75 109 ARG A CA 1
ATOM 874 C C . ARG A 1 109 ? 3.959 -5.243 17.188 1.00 88.75 109 ARG A C 1
ATOM 876 O O . ARG A 1 109 ? 4.661 -6.223 17.366 1.00 88.75 109 ARG A O 1
ATOM 883 N N . PHE A 1 110 ? 3.995 -4.526 16.070 1.00 86.12 110 PHE A N 1
ATOM 884 C CA . PHE A 1 110 ? 4.815 -4.870 14.915 1.00 86.12 110 PHE A CA 1
ATOM 885 C C . PHE A 1 110 ? 6.297 -5.020 15.284 1.00 86.12 110 PHE A C 1
ATOM 887 O O . PHE A 1 110 ? 6.915 -6.022 14.943 1.00 86.12 110 PHE A O 1
ATOM 894 N N . VAL A 1 1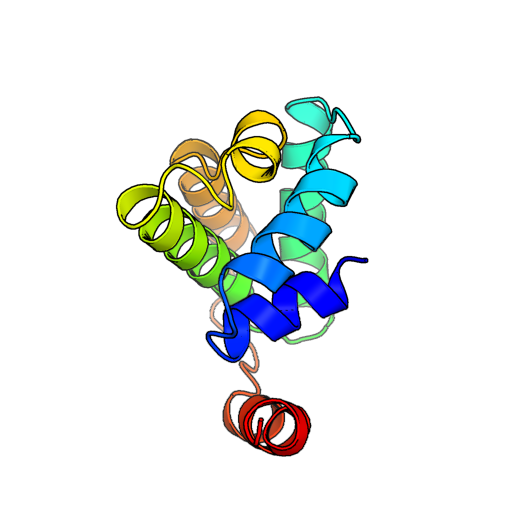11 ? 6.863 -4.065 16.029 1.00 86.62 111 VAL A N 1
ATOM 895 C CA . VAL A 1 111 ? 8.261 -4.124 16.489 1.00 86.62 111 VAL A CA 1
ATOM 896 C C . VAL A 1 111 ? 8.505 -5.332 17.389 1.00 86.62 111 VAL A C 1
ATOM 898 O O . VAL A 1 111 ? 9.530 -5.989 17.240 1.00 86.62 111 VAL A O 1
ATOM 901 N N . ARG A 1 112 ? 7.574 -5.642 18.297 1.00 89.62 112 ARG A N 1
ATOM 902 C CA . ARG A 1 112 ? 7.679 -6.803 19.185 1.00 89.62 112 ARG A CA 1
ATOM 903 C C . ARG A 1 112 ? 7.627 -8.119 18.407 1.00 89.62 112 ARG A C 1
ATOM 905 O O . ARG A 1 112 ? 8.513 -8.945 18.589 1.00 89.62 112 ARG A O 1
ATOM 912 N N . GLU A 1 113 ? 6.635 -8.294 17.533 1.00 86.81 113 GLU A N 1
ATOM 913 C CA . GLU A 1 113 ? 6.463 -9.538 16.764 1.00 86.81 113 GLU A CA 1
ATOM 914 C C . GLU A 1 113 ? 7.611 -9.755 15.766 1.00 86.81 113 GLU A C 1
ATOM 916 O O . GLU A 1 113 ? 8.037 -10.879 15.524 1.00 86.81 113 GLU A O 1
ATOM 921 N N . THR A 1 114 ? 8.172 -8.675 15.216 1.00 81.62 114 THR A N 1
ATOM 922 C CA . THR A 1 114 ? 9.296 -8.762 14.272 1.00 81.62 114 THR A CA 1
ATOM 923 C C . THR A 1 114 ? 10.673 -8.761 14.943 1.00 81.62 114 THR A C 1
ATOM 925 O O . THR A 1 114 ? 11.694 -8.879 14.265 1.00 81.62 114 THR A O 1
ATOM 928 N N . ALA A 1 115 ? 10.745 -8.674 16.275 1.00 82.88 115 ALA A N 1
ATOM 929 C CA . ALA A 1 115 ? 12.013 -8.600 17.001 1.00 82.88 115 ALA A CA 1
ATOM 930 C C . ALA A 1 115 ? 12.886 -9.853 16.831 1.00 82.88 115 ALA A C 1
ATOM 932 O O . ALA A 1 115 ? 14.105 -9.758 16.936 1.00 82.88 115 ALA A O 1
ATOM 933 N N . VAL A 1 116 ? 12.286 -11.024 16.590 1.00 79.19 116 VAL A N 1
ATOM 9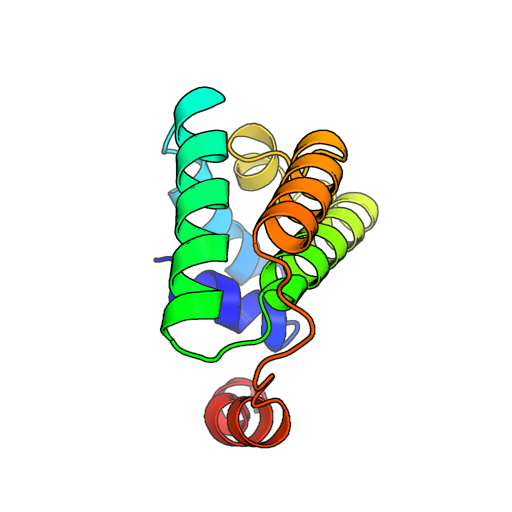34 C CA . VAL A 1 116 ? 13.031 -12.272 16.333 1.00 79.19 116 VAL A CA 1
ATOM 935 C C . VAL A 1 116 ? 13.776 -12.231 14.999 1.00 79.19 116 VAL A C 1
ATOM 937 O O . VAL A 1 116 ? 14.848 -12.808 14.869 1.00 79.19 116 VAL A O 1
ATOM 940 N N . LEU A 1 117 ? 13.235 -11.494 14.034 1.00 71.31 117 LEU A N 1
ATOM 941 C CA . LEU A 1 117 ? 13.770 -11.412 12.684 1.00 71.31 117 LEU A CA 1
ATOM 942 C C . LEU A 1 117 ? 14.951 -10.418 12.618 1.00 71.31 117 LEU A C 1
ATOM 944 O O . LEU A 1 117 ? 15.880 -10.618 11.858 1.00 71.31 117 LEU A O 1
ATOM 948 N N . ARG A 1 118 ? 14.991 -9.413 13.508 1.00 67.56 118 ARG A N 1
ATOM 949 C CA . ARG A 1 118 ? 16.078 -8.409 13.626 1.00 67.56 118 ARG A CA 1
ATOM 950 C C . ARG A 1 118 ? 17.359 -8.882 14.322 1.00 67.56 118 ARG A C 1
ATOM 952 O O . ARG A 1 118 ? 18.287 -8.093 14.444 1.00 67.56 118 ARG A O 1
ATOM 959 N N . ARG A 1 119 ? 17.389 -10.095 14.885 1.00 64.12 119 ARG A N 1
ATOM 960 C CA . ARG A 1 119 ? 18.520 -10.594 15.701 1.00 64.12 119 ARG A CA 1
ATOM 961 C C . ARG A 1 119 ? 19.571 -11.378 14.905 1.00 64.12 119 ARG A C 1
ATOM 963 O O . ARG A 1 119 ? 20.379 -12.070 15.519 1.00 64.12 119 ARG A O 1
ATOM 970 N N . LYS A 1 120 ? 19.543 -11.305 13.579 1.00 52.19 120 LYS A N 1
ATOM 971 C CA . LYS A 1 120 ? 20.587 -11.855 12.708 1.00 52.19 120 LYS A CA 1
ATOM 972 C C . LYS A 1 120 ? 21.527 -10.746 12.264 1.00 52.19 120 LYS A C 1
ATOM 974 O O . LYS A 1 120 ? 22.714 -11.072 12.074 1.00 52.19 120 LYS A O 1
#

Radius of gyration: 14.83 Å; Cα contacts (8 Å, |Δi|>4): 99; chains: 1; bounding box: 34×26×35 Å

Secondary structure (DSSP, 8-state):
-HHHHHHHHHHT--HHHHHHHHHHHHTS---HHHHHHHHHHHHHHHHHTTB-THHHHHHHHHHHHHHHH-SSSSHHHHHHS---HHHHHHHHHHHHHTT----B--HHHHHHHGGGGGG-

Nearest PDB structures (foldseek):
  6a94-assembly2_B  TM=2.882E-01  e=7.636E+00  Homo sapiens

pLDDT: mean 78.27, std 11.73, range [51.25, 94.81]

Solvent-accessible surface area (backbone atoms only — not comparable to full-atom values): 6797 Å² total; per-residue (Å²): 116,68,65,60,52,55,45,41,66,75,65,68,54,64,61,70,60,51,26,56,54,20,52,62,56,29,70,51,81,63,53,76,63,56,52,52,50,50,52,53,50,51,41,50,52,26,49,77,71,47,25,30,43,66,54,60,50,56,50,43,54,50,50,46,56,45,54,76,72,44,65,78,48,42,42,48,28,43,73,40,56,60,67,45,74,62,57,48,56,48,51,52,51,49,41,58,73,67,66,62,87,60,48,53,76,54,59,70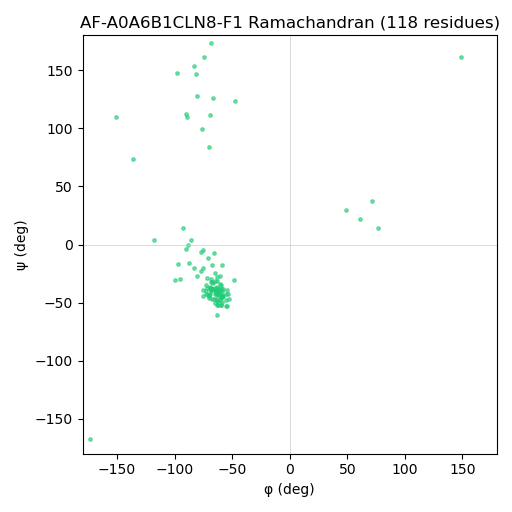,57,51,53,59,73,46,47,75,73,65,74,117